Protein AF-A0A659UDX9-F1 (afdb_monomer_lite)

Structure (mmCIF, N/CA/C/O backbone):
data_AF-A0A659UDX9-F1
#
_entry.id   AF-A0A659UDX9-F1
#
loop_
_atom_site.group_PDB
_atom_site.id
_atom_site.type_symbol
_atom_site.label_atom_id
_atom_site.label_alt_id
_atom_site.label_comp_id
_atom_site.label_asym_id
_atom_site.label_entity_id
_atom_site.label_seq_id
_atom_site.pdbx_PDB_ins_code
_atom_site.Cartn_x
_atom_site.Cartn_y
_atom_site.Cartn_z
_atom_site.occupancy
_atom_site.B_iso_or_equiv
_atom_site.auth_seq_id
_atom_site.auth_comp_id
_atom_site.auth_asym_id
_atom_site.auth_atom_id
_atom_site.pdbx_PDB_model_num
ATOM 1 N N . ARG A 1 1 ? -15.603 13.359 -16.524 1.00 58.84 1 ARG A N 1
ATOM 2 C CA . ARG A 1 1 ? -14.207 13.742 -16.860 1.00 58.84 1 ARG A CA 1
ATOM 3 C C . ARG A 1 1 ? -13.432 12.461 -17.130 1.00 58.84 1 ARG A C 1
ATOM 5 O O . ARG A 1 1 ? -13.499 11.578 -16.289 1.00 58.84 1 ARG A O 1
ATOM 12 N N . THR A 1 2 ? -12.747 12.340 -18.264 1.00 77.44 2 THR A N 1
ATOM 13 C CA . THR A 1 2 ? -11.777 11.261 -18.515 1.00 77.44 2 THR A CA 1
ATOM 14 C C . THR A 1 2 ? -10.380 11.749 -18.124 1.00 77.44 2 THR A C 1
ATOM 16 O O . THR A 1 2 ? -10.053 12.921 -18.314 1.00 77.44 2 THR A O 1
ATOM 19 N N . ALA A 1 3 ? -9.570 10.883 -17.515 1.00 83.31 3 ALA A N 1
ATOM 20 C CA . ALA A 1 3 ? -8.190 11.200 -17.162 1.00 83.31 3 ALA A CA 1
ATOM 21 C C . ALA A 1 3 ? -7.280 10.880 -18.358 1.00 83.31 3 ALA A C 1
ATOM 23 O O . ALA A 1 3 ? -7.031 9.713 -18.638 1.00 83.31 3 ALA A O 1
ATOM 24 N N . ALA A 1 4 ? -6.785 11.911 -19.053 1.00 89.50 4 ALA A N 1
ATOM 25 C CA . ALA A 1 4 ? -6.027 11.783 -20.308 1.00 89.50 4 ALA A CA 1
ATOM 26 C C . ALA A 1 4 ? -4.742 10.929 -20.218 1.00 89.50 4 ALA A C 1
ATOM 28 O O . ALA A 1 4 ? -4.225 10.504 -21.241 1.00 89.50 4 ALA A O 1
ATOM 29 N N . PHE A 1 5 ? -4.243 10.661 -19.006 1.00 94.19 5 PHE A N 1
ATOM 30 C CA . PHE A 1 5 ? -3.014 9.897 -18.760 1.00 94.19 5 PHE A CA 1
ATOM 31 C C . PHE A 1 5 ? -3.202 8.794 -17.710 1.00 94.19 5 PHE A C 1
ATOM 33 O O . PHE A 1 5 ? -2.257 8.452 -16.999 1.00 94.19 5 PHE A O 1
ATOM 40 N N . SER A 1 6 ? -4.418 8.251 -17.571 1.00 94.44 6 SER A N 1
ATOM 41 C CA . SER A 1 6 ? -4.713 7.187 -16.595 1.00 94.44 6 SER A CA 1
ATOM 42 C C . SER A 1 6 ? -3.815 5.961 -16.764 1.00 94.44 6 SER A C 1
ATOM 44 O O . SER A 1 6 ? -3.461 5.315 -15.784 1.00 94.44 6 SER A O 1
ATOM 46 N N . GLU A 1 7 ? -3.378 5.669 -17.987 1.00 96.06 7 GLU A N 1
ATOM 47 C CA . GLU A 1 7 ? -2.468 4.563 -18.288 1.00 96.06 7 GLU A CA 1
ATOM 48 C C . GLU A 1 7 ? -1.085 4.672 -17.618 1.00 96.06 7 GLU A C 1
ATOM 50 O O . GLU A 1 7 ? -0.395 3.667 -17.514 1.00 96.06 7 GLU A O 1
ATOM 55 N N . TYR A 1 8 ? -0.696 5.850 -17.121 1.00 96.25 8 TYR A N 1
ATOM 56 C CA . TYR A 1 8 ? 0.572 6.085 -16.418 1.00 96.25 8 TYR A CA 1
ATOM 57 C C . TYR A 1 8 ? 0.400 6.244 -14.899 1.00 96.25 8 TYR A C 1
ATOM 59 O O . TYR A 1 8 ? 1.284 6.795 -14.235 1.00 96.25 8 TYR A O 1
ATOM 67 N N . ARG A 1 9 ? -0.769 5.915 -14.343 1.00 96.44 9 ARG A N 1
ATOM 68 C CA . ARG A 1 9 ? -1.111 6.186 -12.941 1.00 96.44 9 ARG A CA 1
ATOM 69 C C . ARG A 1 9 ? -1.677 4.941 -12.274 1.00 96.44 9 ARG A C 1
ATOM 71 O O . ARG A 1 9 ? -2.290 4.106 -12.932 1.00 96.44 9 ARG A O 1
ATOM 78 N N . GLN A 1 10 ? -1.502 4.876 -10.960 1.00 96.88 10 GLN A N 1
ATOM 79 C CA . GLN A 1 10 ? -2.190 3.930 -10.093 1.00 96.88 10 GLN A CA 1
ATOM 80 C C . GLN A 1 10 ? -3.133 4.693 -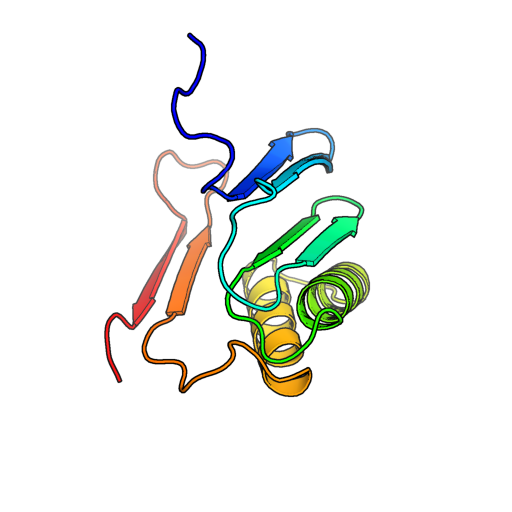9.166 1.00 96.88 10 GLN A C 1
ATOM 82 O O . GLN A 1 10 ? -2.754 5.730 -8.619 1.00 96.88 10 GLN A O 1
ATOM 87 N N . VAL A 1 11 ? -4.362 4.205 -9.023 1.00 97.06 11 VAL A N 1
ATOM 88 C CA . VAL A 1 11 ? -5.364 4.733 -8.090 1.00 97.06 11 VAL A CA 1
ATOM 89 C C . VAL A 1 11 ? -6.049 3.556 -7.416 1.00 97.06 11 VAL A C 1
ATOM 91 O O . VAL A 1 11 ? -6.542 2.656 -8.090 1.00 97.06 11 VAL A O 1
ATOM 94 N N . LEU A 1 12 ? -6.064 3.571 -6.089 1.00 98.31 12 LEU A N 1
ATOM 95 C CA . LEU A 1 12 ? -6.689 2.558 -5.252 1.00 98.31 12 LEU A CA 1
ATOM 96 C C . LEU A 1 12 ? -7.731 3.250 -4.378 1.00 98.31 12 LEU A C 1
ATOM 98 O O . LEU A 1 12 ? -7.472 4.335 -3.854 1.00 98.31 12 LEU A O 1
ATOM 102 N N . ALA A 1 13 ? -8.898 2.637 -4.230 1.00 98.06 13 ALA A N 1
ATOM 103 C CA . ALA A 1 13 ? -9.968 3.137 -3.383 1.00 98.06 13 ALA A CA 1
ATOM 104 C C . ALA A 1 13 ? -10.620 1.983 -2.622 1.00 98.06 13 ALA A C 1
ATOM 106 O O . ALA A 1 13 ? -10.809 0.900 -3.177 1.00 98.06 13 ALA A O 1
ATOM 107 N N . VAL A 1 14 ? -10.979 2.251 -1.369 1.00 98.19 14 VAL A N 1
ATOM 108 C CA . VAL A 1 14 ? -11.830 1.400 -0.535 1.00 98.19 14 VAL A CA 1
ATOM 109 C C . VAL A 1 14 ? -13.040 2.244 -0.142 1.00 98.19 14 VAL A C 1
ATOM 111 O O . VAL A 1 14 ? -12.875 3.398 0.260 1.00 98.19 14 VAL A O 1
ATOM 114 N N . ASP A 1 15 ? -14.246 1.721 -0.341 1.00 97.50 15 ASP A N 1
ATOM 115 C CA . ASP A 1 15 ? -15.489 2.392 0.030 1.00 97.50 15 ASP A CA 1
ATOM 116 C C . ASP A 1 15 ? -15.866 2.140 1.502 1.00 97.50 15 ASP A C 1
ATOM 118 O O . ASP A 1 15 ? -15.214 1.390 2.223 1.00 97.50 15 ASP A O 1
ATOM 122 N N . ALA A 1 16 ? -16.930 2.797 1.969 1.00 95.56 16 ALA A N 1
ATOM 123 C CA . ALA A 1 16 ? -17.387 2.683 3.355 1.00 95.56 16 ALA A CA 1
ATOM 124 C C . ALA A 1 16 ? -18.004 1.313 3.707 1.00 95.56 16 ALA A C 1
ATOM 126 O O . ALA A 1 16 ? -18.291 1.070 4.876 1.00 95.56 16 ALA A O 1
ATOM 127 N N . ALA A 1 17 ? -18.242 0.449 2.717 1.00 96.94 17 ALA A N 1
ATOM 128 C CA . ALA A 1 17 ? -18.721 -0.918 2.896 1.00 96.94 17 ALA A CA 1
ATOM 129 C C . ALA A 1 17 ? -17.579 -1.951 2.800 1.00 96.94 17 ALA A C 1
ATOM 131 O O . ALA A 1 17 ? -17.854 -3.148 2.739 1.00 96.94 17 ALA A O 1
ATOM 132 N N . GLY A 1 18 ? -16.320 -1.497 2.750 1.00 95.00 18 GLY A N 1
ATOM 133 C CA . GLY A 1 18 ? -15.137 -2.354 2.648 1.00 95.00 18 GLY A CA 1
ATOM 134 C C . GLY A 1 18 ? -14.828 -2.839 1.230 1.00 95.00 18 GLY A C 1
ATOM 135 O O . GLY A 1 18 ? -13.884 -3.606 1.025 1.00 95.00 18 GLY A O 1
ATOM 136 N N . GLY A 1 19 ? -15.592 -2.390 0.230 1.00 97.69 19 GLY A N 1
ATOM 137 C CA . GLY A 1 19 ? -15.394 -2.726 -1.174 1.00 97.69 19 GLY A CA 1
ATOM 138 C C . GLY A 1 19 ? -14.196 -1.991 -1.767 1.00 97.69 19 GLY A C 1
ATOM 139 O O . GLY A 1 19 ? -14.040 -0.787 -1.584 1.00 97.69 19 GLY A O 1
ATOM 140 N N . SER A 1 20 ? -13.347 -2.700 -2.513 1.00 97.69 20 SER A N 1
ATOM 141 C CA . SER A 1 20 ? -12.106 -2.152 -3.069 1.00 97.69 20 SER A CA 1
ATOM 142 C C . SER A 1 20 ? -12.055 -2.170 -4.600 1.00 97.69 20 SER A C 1
ATOM 144 O O . SER A 1 20 ? -12.334 -3.174 -5.271 1.00 97.69 20 SER A O 1
ATOM 146 N N . ALA A 1 21 ? -11.627 -1.045 -5.171 1.00 97.31 21 ALA A N 1
ATOM 147 C CA . ALA A 1 21 ? -11.396 -0.867 -6.599 1.00 97.31 21 ALA A CA 1
ATOM 148 C C . ALA A 1 21 ? -9.978 -0.347 -6.846 1.00 97.31 21 ALA A C 1
ATOM 150 O O . ALA A 1 21 ? -9.495 0.545 -6.147 1.00 97.31 21 ALA A O 1
ATOM 151 N N . ILE A 1 22 ? -9.320 -0.903 -7.861 1.00 98.12 22 ILE A N 1
ATOM 152 C CA . ILE A 1 22 ? -7.962 -0.531 -8.245 1.00 98.12 22 ILE A CA 1
ATOM 153 C C . ILE A 1 22 ? -7.925 -0.273 -9.747 1.00 98.12 22 ILE A C 1
ATOM 155 O O . ILE A 1 22 ? -8.512 -1.011 -10.538 1.00 98.12 22 ILE A O 1
ATOM 159 N N . HIS A 1 23 ? -7.233 0.794 -10.127 1.00 95.94 23 HIS A N 1
ATOM 160 C CA . HIS A 1 23 ? -6.785 1.048 -11.486 1.00 95.94 23 HIS A CA 1
ATOM 161 C C . HIS A 1 23 ? -5.261 1.108 -11.478 1.00 95.94 23 HIS A C 1
ATOM 163 O O . HIS A 1 23 ? -4.704 2.060 -10.929 1.00 95.94 23 HIS A O 1
ATOM 169 N N . SER A 1 24 ? -4.602 0.146 -12.124 1.00 96.44 24 SER A N 1
ATOM 170 C CA . SER A 1 24 ? -3.184 0.234 -12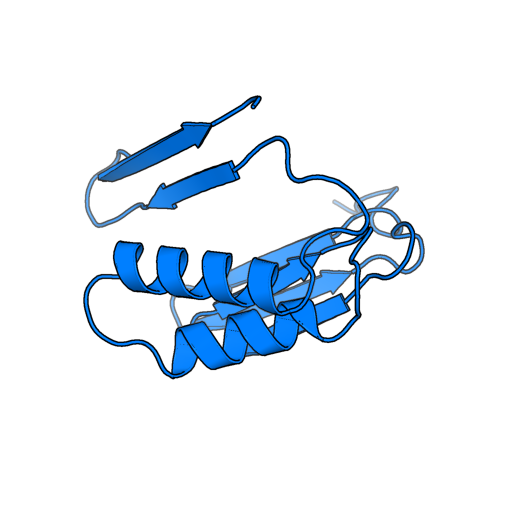.479 1.00 96.44 24 SER A CA 1
ATOM 171 C C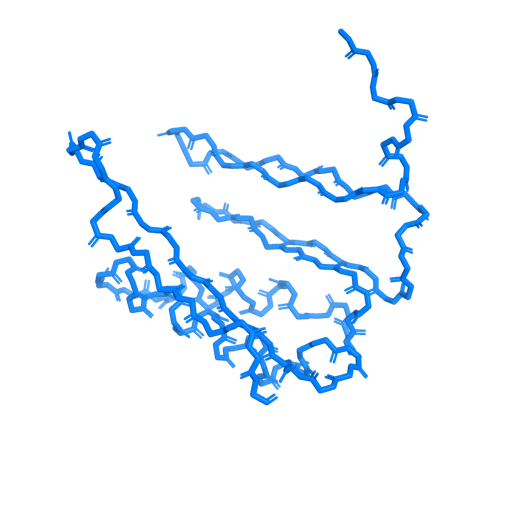 . SER A 1 24 ? -3.023 0.415 -13.977 1.00 96.44 24 SER A C 1
ATOM 173 O O . SER A 1 24 ? -3.320 -0.471 -14.775 1.00 96.44 24 SER A O 1
ATOM 175 N N . GLY A 1 25 ? -2.558 1.598 -14.374 1.00 95.75 25 GLY A N 1
ATOM 176 C CA . GLY A 1 25 ? -2.286 1.894 -15.768 1.00 95.75 25 GLY A CA 1
ATOM 177 C C . GLY A 1 25 ? -1.175 0.993 -16.333 1.00 95.75 25 GLY A C 1
ATOM 178 O O . GLY A 1 25 ? -0.136 0.839 -15.689 1.00 95.75 25 GLY A O 1
ATOM 179 N N . PRO A 1 26 ? -1.335 0.442 -17.552 1.00 94.81 26 PRO A N 1
ATOM 180 C CA . PRO A 1 26 ? -0.381 -0.513 -18.124 1.00 94.81 26 PRO A CA 1
ATOM 181 C C . PRO A 1 26 ? 0.995 0.093 -18.443 1.00 94.81 26 PRO A C 1
ATOM 183 O O . PRO A 1 26 ? 1.915 -0.640 -18.796 1.00 94.81 26 PRO A O 1
ATOM 186 N N . LYS A 1 27 ? 1.150 1.419 -18.336 1.00 96.62 27 LYS A N 1
ATOM 187 C CA . LYS A 1 27 ? 2.419 2.141 -18.497 1.00 96.62 27 LYS A CA 1
ATOM 188 C C . LYS A 1 27 ? 3.049 2.548 -17.156 1.00 96.62 27 LYS A C 1
ATOM 190 O O . LYS A 1 27 ? 3.883 3.455 -17.129 1.00 96.62 27 LYS A O 1
ATOM 195 N N . ALA A 1 28 ? 2.650 1.927 -16.044 1.00 94.94 28 ALA A N 1
ATOM 196 C CA . ALA A 1 28 ? 3.359 2.047 -14.772 1.00 94.94 28 ALA A CA 1
ATOM 197 C C . ALA A 1 28 ? 4.810 1.542 -14.905 1.00 94.94 28 ALA A C 1
ATOM 199 O O . ALA A 1 28 ? 5.100 0.621 -15.666 1.00 94.94 28 ALA A O 1
ATOM 200 N N . LEU A 1 29 ? 5.739 2.184 -14.193 1.00 94.44 29 LEU A N 1
ATOM 201 C CA . LEU A 1 29 ? 7.170 1.915 -14.329 1.00 94.44 29 LEU A CA 1
ATOM 202 C C . LEU A 1 29 ? 7.600 0.660 -13.558 1.00 94.44 29 LEU A C 1
ATOM 204 O O . LEU A 1 29 ? 7.192 0.446 -12.418 1.00 94.44 29 LEU A O 1
ATOM 208 N N . GLY A 1 30 ? 8.509 -0.114 -14.158 1.00 95.56 30 GLY A N 1
ATOM 209 C CA . GLY A 1 30 ? 9.118 -1.292 -13.538 1.00 95.56 30 GLY A CA 1
ATOM 210 C C . GLY A 1 30 ? 8.113 -2.396 -13.212 1.00 95.56 30 GLY A C 1
ATOM 211 O O . GLY A 1 30 ? 7.084 -2.533 -13.872 1.00 95.56 30 GLY A O 1
ATOM 212 N N . ILE A 1 31 ? 8.427 -3.191 -12.188 1.00 97.56 31 ILE A N 1
ATOM 213 C CA . ILE A 1 31 ? 7.468 -4.145 -11.633 1.00 97.56 31 ILE A CA 1
ATOM 214 C C . ILE A 1 31 ? 6.384 -3.335 -10.928 1.00 97.56 31 ILE A C 1
ATOM 216 O O . ILE A 1 31 ? 6.656 -2.598 -9.978 1.00 97.56 31 ILE A O 1
ATOM 220 N N . TRP A 1 32 ? 5.156 -3.475 -11.403 1.00 97.69 32 TRP A N 1
ATOM 221 C CA . TRP A 1 32 ? 3.973 -2.945 -10.753 1.00 97.69 32 TRP A CA 1
ATOM 222 C C . TRP A 1 32 ? 3.050 -4.104 -10.415 1.00 97.69 32 TRP A C 1
ATOM 224 O O . TRP A 1 32 ? 2.980 -5.098 -11.138 1.00 97.69 32 TRP A O 1
ATOM 234 N N . ALA A 1 33 ? 2.369 -3.981 -9.288 1.00 98.25 33 ALA A N 1
ATOM 235 C CA . ALA A 1 33 ? 1.417 -4.973 -8.835 1.00 98.25 33 ALA A CA 1
ATOM 236 C C . ALA A 1 33 ? 0.360 -4.312 -7.956 1.00 98.25 33 ALA A C 1
ATOM 238 O O . ALA A 1 33 ? 0.528 -3.193 -7.457 1.00 98.25 33 ALA A O 1
ATOM 239 N N . GLU A 1 34 ? -0.724 -5.043 -7.761 1.00 98.38 34 GLU A N 1
ATOM 240 C CA . GLU A 1 34 ? -1.862 -4.659 -6.949 1.00 98.38 34 GLU A CA 1
ATOM 241 C C . GLU A 1 34 ? -2.432 -5.891 -6.252 1.00 98.38 34 GLU A C 1
ATOM 243 O O . GLU A 1 34 ? -2.339 -7.008 -6.759 1.00 98.38 34 GLU A O 1
ATOM 248 N N . ALA A 1 35 ? -3.018 -5.683 -5.083 1.00 98.62 35 ALA A N 1
ATOM 249 C CA . ALA A 1 35 ? -3.765 -6.686 -4.348 1.00 98.62 35 ALA A CA 1
ATOM 250 C C . ALA A 1 35 ? -4.878 -5.997 -3.561 1.00 98.62 35 ALA A C 1
ATOM 252 O O . ALA A 1 35 ? -4.788 -4.817 -3.214 1.00 98.62 35 ALA A O 1
ATOM 253 N N . ARG A 1 36 ? -5.937 -6.740 -3.259 1.00 98.44 36 ARG A N 1
ATOM 254 C CA . ARG A 1 36 ? -7.060 -6.243 -2.468 1.00 98.44 36 ARG A CA 1
ATOM 255 C C . ARG A 1 36 ? -7.668 -7.340 -1.613 1.00 98.44 36 ARG A C 1
ATOM 257 O O . ARG A 1 36 ? -7.583 -8.513 -1.968 1.00 98.44 36 ARG A O 1
ATOM 264 N N . GLY A 1 37 ? -8.301 -6.929 -0.527 1.00 97.50 37 GLY A N 1
ATOM 265 C CA . GLY A 1 37 ? -9.061 -7.770 0.386 1.00 97.50 37 GLY A CA 1
ATOM 266 C C . GLY A 1 37 ? -10.219 -6.983 0.991 1.00 97.50 37 GLY A C 1
ATOM 267 O O . GLY A 1 37 ? -10.533 -5.881 0.532 1.00 97.50 37 GLY A O 1
ATOM 268 N N . GLU A 1 38 ? -10.843 -7.554 2.016 1.00 97.25 38 GLU A N 1
ATOM 269 C CA . GLU A 1 38 ? -11.817 -6.847 2.849 1.00 97.25 38 GLU A CA 1
ATOM 270 C C . GLU A 1 38 ? -11.145 -5.640 3.521 1.00 97.25 38 GLU A C 1
ATOM 272 O O . GLU A 1 38 ? -10.066 -5.769 4.103 1.00 97.25 38 GLU A O 1
ATOM 277 N N . ASP A 1 39 ? -11.742 -4.455 3.371 1.00 97.75 39 ASP A N 1
ATOM 278 C CA . ASP A 1 39 ? -11.271 -3.185 3.945 1.00 97.75 39 ASP A CA 1
ATOM 279 C C . ASP A 1 39 ? -9.865 -2.718 3.510 1.00 97.75 39 ASP A C 1
ATOM 281 O O . ASP A 1 39 ? -9.314 -1.777 4.088 1.00 97.75 39 ASP A O 1
ATOM 285 N N . VAL A 1 40 ? -9.257 -3.329 2.483 1.00 98.50 40 VAL A N 1
ATOM 286 C CA . VAL A 1 40 ? -7.880 -3.005 2.076 1.00 98.50 40 VAL A CA 1
ATOM 287 C C . VAL A 1 40 ? -7.636 -3.117 0.574 1.00 98.50 40 VAL A C 1
ATOM 289 O O . VAL A 1 40 ? -8.054 -4.055 -0.103 1.00 98.50 40 VAL A O 1
ATOM 292 N N . ALA A 1 41 ? -6.871 -2.160 0.054 1.00 98.56 41 ALA A N 1
ATOM 293 C CA . ALA A 1 41 ? -6.289 -2.191 -1.278 1.00 98.56 41 ALA A CA 1
ATOM 294 C C . ALA A 1 41 ? -4.818 -1.770 -1.171 1.00 98.56 41 ALA A C 1
ATOM 296 O O . ALA A 1 41 ? -4.505 -0.733 -0.587 1.00 98.56 41 ALA A O 1
ATOM 297 N N . CYS A 1 42 ? -3.908 -2.572 -1.715 1.00 98.56 42 CYS A N 1
ATOM 298 C CA . CYS A 1 42 ? -2.472 -2.306 -1.727 1.00 98.56 42 CYS A CA 1
ATOM 299 C C . CYS A 1 42 ? -1.957 -2.344 -3.162 1.00 98.56 42 CYS A C 1
ATOM 301 O O . CYS A 1 42 ? -2.393 -3.154 -3.976 1.00 98.56 42 CYS A O 1
ATOM 303 N N . GLY A 1 43 ? -1.014 -1.471 -3.488 1.00 97.75 43 GLY A N 1
ATOM 304 C CA . GLY A 1 43 ? -0.450 -1.408 -4.826 1.00 97.75 43 GLY A CA 1
ATOM 305 C C . GLY A 1 43 ? 0.788 -0.539 -4.863 1.00 97.75 43 GLY A C 1
ATOM 306 O O . GLY A 1 43 ? 1.027 0.270 -3.966 1.00 97.75 43 GLY A O 1
ATOM 307 N N . GLY A 1 44 ? 1.576 -0.728 -5.909 1.00 97.56 44 GLY A N 1
ATOM 308 C CA . GLY A 1 44 ? 2.779 0.050 -6.139 1.00 97.56 44 GLY A CA 1
ATOM 309 C C . GLY A 1 4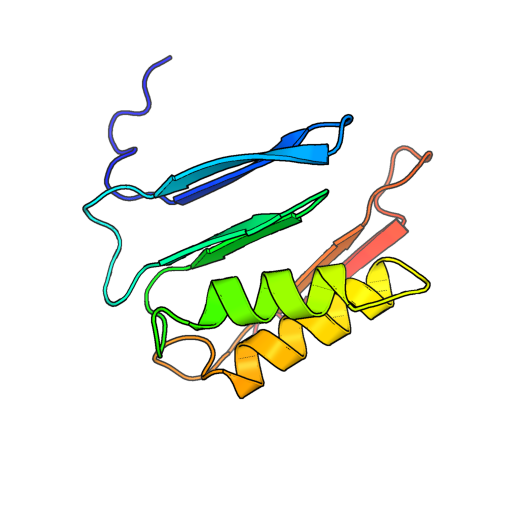4 ? 3.352 -0.185 -7.527 1.00 97.56 44 GLY A C 1
ATOM 310 O O . GLY A 1 44 ? 2.953 -1.104 -8.249 1.00 97.56 44 GLY A O 1
ATOM 311 N N . ASN A 1 45 ? 4.297 0.673 -7.881 1.00 97.69 45 ASN A N 1
ATOM 312 C CA . ASN A 1 45 ? 5.135 0.592 -9.071 1.00 97.69 45 ASN A CA 1
ATOM 313 C C . ASN A 1 45 ? 6.592 0.760 -8.638 1.00 97.69 45 ASN A C 1
ATOM 315 O O . ASN A 1 45 ? 6.842 1.185 -7.509 1.00 97.69 45 ASN A O 1
ATOM 319 N N . LEU A 1 46 ? 7.533 0.400 -9.514 1.00 97.19 46 LEU A N 1
ATOM 320 C CA . LEU A 1 46 ? 8.945 0.261 -9.153 1.00 97.19 46 LEU A CA 1
ATOM 321 C C . LEU A 1 46 ? 9.121 -0.628 -7.911 1.00 97.19 46 LEU A C 1
ATOM 323 O O . LEU A 1 46 ? 9.848 -0.272 -6.995 1.00 97.19 46 LEU A O 1
ATOM 327 N N . LEU A 1 47 ? 8.440 -1.771 -7.859 1.00 98.00 47 LEU A N 1
ATOM 328 C CA . LEU A 1 47 ? 8.550 -2.735 -6.763 1.00 98.00 47 LEU A CA 1
ATOM 329 C C . LEU A 1 47 ? 9.775 -3.640 -6.935 1.00 98.00 47 LEU A C 1
ATOM 331 O O . LEU A 1 47 ? 10.187 -3.936 -8.058 1.00 98.00 47 LEU A O 1
ATOM 335 N N . ALA A 1 48 ? 10.319 -4.147 -5.828 1.00 97.44 48 ALA A N 1
ATOM 336 C CA . ALA A 1 48 ? 11.346 -5.190 -5.870 1.00 97.44 48 ALA A CA 1
ATOM 337 C C . ALA A 1 48 ? 10.783 -6.553 -6.333 1.00 97.44 48 ALA A C 1
ATOM 339 O O . ALA A 1 48 ? 11.507 -7.373 -6.893 1.00 97.44 48 ALA A O 1
ATOM 340 N N . SER A 1 49 ? 9.489 -6.805 -6.098 1.00 97.12 49 SER A N 1
ATOM 341 C CA . SER A 1 49 ? 8.752 -7.998 -6.537 1.00 97.12 49 SER A CA 1
ATOM 342 C C . SER A 1 49 ? 7.252 -7.701 -6.594 1.00 97.12 49 SER A C 1
ATOM 344 O O . SER A 1 49 ? 6.723 -6.912 -5.814 1.00 97.12 49 SER A O 1
ATOM 346 N N . ASP A 1 50 ? 6.554 -8.392 -7.488 1.00 97.81 50 ASP A N 1
ATOM 347 C CA . ASP A 1 50 ? 5.094 -8.398 -7.629 1.00 97.81 50 ASP A CA 1
ATOM 348 C C . ASP A 1 50 ? 4.341 -8.961 -6.409 1.00 97.81 50 ASP A C 1
ATOM 350 O O . ASP A 1 50 ? 3.143 -8.733 -6.258 1.00 97.81 50 ASP A O 1
ATOM 354 N N . ARG A 1 51 ? 5.033 -9.643 -5.490 1.00 98.38 51 ARG A N 1
ATOM 355 C CA . ARG A 1 51 ? 4.443 -10.200 -4.261 1.00 98.38 51 ARG A CA 1
ATOM 356 C C . ARG A 1 51 ? 4.242 -9.176 -3.143 1.00 98.38 51 ARG A C 1
ATOM 358 O O . ARG A 1 51 ? 3.561 -9.487 -2.167 1.00 98.38 51 ARG A O 1
ATOM 365 N N . VAL A 1 52 ? 4.833 -7.982 -3.250 1.00 98.62 52 VAL A N 1
ATOM 366 C CA . VAL A 1 52 ? 4.797 -6.963 -2.184 1.00 98.62 52 VAL A CA 1
ATOM 367 C C . VAL A 1 52 ? 3.356 -6.569 -1.811 1.00 98.62 52 VAL A C 1
ATOM 369 O O . VAL A 1 52 ? 3.032 -6.654 -0.626 1.00 98.62 52 VAL A O 1
ATOM 372 N N . PRO A 1 53 ? 2.452 -6.222 -2.755 1.00 98.62 53 PRO A N 1
ATOM 373 C CA . PRO A 1 53 ? 1.080 -5.854 -2.406 1.00 98.62 53 PRO A CA 1
ATOM 374 C C . PRO A 1 53 ? 0.283 -6.996 -1.771 1.00 98.62 53 PRO A C 1
ATOM 376 O O . PRO A 1 53 ? -0.477 -6.749 -0.839 1.00 98.62 53 PRO A O 1
ATOM 379 N N . GLN A 1 54 ? 0.473 -8.242 -2.222 1.00 98.81 54 GLN A N 1
ATOM 380 C CA . GLN A 1 54 ? -0.225 -9.384 -1.624 1.00 98.81 54 GLN A CA 1
ATOM 381 C C . GLN A 1 54 ? 0.229 -9.612 -0.177 1.00 98.81 54 GLN A C 1
ATOM 383 O O . GLN A 1 54 ? -0.610 -9.766 0.702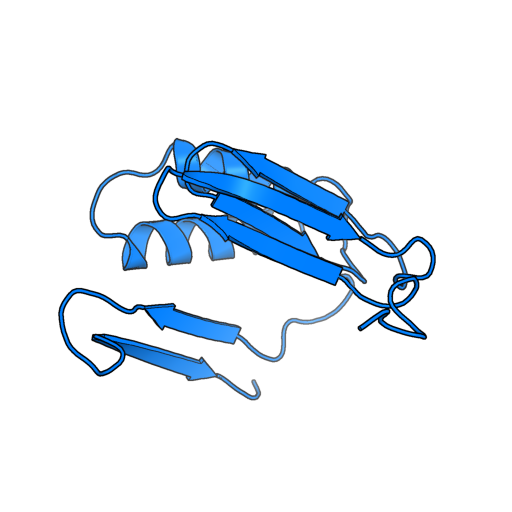 1.00 98.81 54 GLN A O 1
ATOM 388 N N . ALA A 1 55 ? 1.534 -9.519 0.102 1.00 98.81 55 ALA A N 1
ATOM 389 C CA . ALA A 1 55 ? 2.053 -9.623 1.467 1.00 98.81 55 ALA A CA 1
ATOM 390 C C . ALA A 1 55 ? 1.489 -8.533 2.399 1.00 98.81 55 ALA A C 1
ATOM 392 O O . ALA A 1 55 ? 1.273 -8.780 3.588 1.00 98.81 55 ALA A O 1
ATOM 393 N N . MET A 1 56 ? 1.241 -7.332 1.865 1.00 98.75 56 MET A N 1
ATOM 394 C CA . MET A 1 56 ? 0.577 -6.253 2.598 1.00 98.75 56 MET A CA 1
ATOM 395 C C . MET A 1 56 ? -0.873 -6.612 2.934 1.00 98.75 56 MET A C 1
ATOM 397 O O . MET A 1 56 ? -1.254 -6.532 4.099 1.00 98.75 56 MET A O 1
ATOM 401 N N . VAL A 1 57 ? -1.657 -7.047 1.943 1.00 98.75 57 VAL A N 1
ATOM 402 C CA . VAL A 1 57 ? -3.058 -7.456 2.146 1.00 98.75 57 VAL A CA 1
ATOM 403 C C . VAL A 1 57 ? -3.157 -8.595 3.155 1.00 98.75 57 VAL A C 1
ATOM 405 O O . VAL A 1 57 ? -3.911 -8.482 4.118 1.00 98.75 57 VAL A O 1
ATOM 408 N N . ASP A 1 58 ? -2.350 -9.644 2.993 1.00 98.81 58 ASP A N 1
ATOM 409 C CA . ASP A 1 58 ? -2.354 -10.801 3.893 1.00 98.81 58 ASP A CA 1
ATOM 410 C C . ASP A 1 58 ? -2.049 -10.383 5.337 1.00 98.81 58 ASP A C 1
ATOM 412 O O . ASP A 1 58 ? -2.703 -10.832 6.276 1.00 98.81 58 ASP A O 1
ATOM 416 N N . THR A 1 59 ? -1.088 -9.473 5.521 1.00 98.81 59 THR A N 1
ATOM 417 C CA . THR A 1 59 ? -0.735 -8.957 6.850 1.00 98.81 59 THR A CA 1
ATOM 418 C C . THR A 1 59 ? -1.850 -8.099 7.438 1.00 98.81 59 THR A C 1
ATOM 420 O O . THR A 1 59 ? -2.147 -8.229 8.622 1.00 98.81 59 THR A O 1
ATOM 423 N N . PHE A 1 60 ? -2.490 -7.244 6.639 1.00 98.69 60 PHE A N 1
ATOM 424 C CA . PHE A 1 60 ? -3.597 -6.415 7.109 1.00 98.69 60 PHE A CA 1
ATOM 425 C C . PHE A 1 60 ? -4.789 -7.265 7.568 1.00 98.69 60 PHE A C 1
ATOM 427 O O . PHE A 1 60 ? -5.342 -7.011 8.642 1.00 98.69 60 PHE A O 1
ATOM 434 N N . LEU A 1 61 ? -5.146 -8.294 6.792 1.00 98.44 61 LEU A N 1
ATOM 435 C CA . LEU A 1 61 ? -6.242 -9.218 7.101 1.00 98.44 61 LEU A CA 1
ATOM 436 C C . LEU A 1 61 ? -5.937 -10.111 8.311 1.00 98.44 61 LEU A C 1
ATOM 438 O O . LEU A 1 61 ? -6.840 -10.429 9.074 1.00 98.44 61 LEU A O 1
ATOM 442 N N . ALA A 1 62 ? -4.673 -10.491 8.509 1.00 98.50 62 ALA A N 1
ATOM 443 C CA . ALA A 1 62 ? -4.244 -11.290 9.658 1.00 98.50 62 ALA A CA 1
ATOM 444 C C . ALA A 1 62 ? -3.962 -10.460 10.927 1.00 98.50 62 ALA A C 1
ATOM 446 O O . ALA A 1 62 ? -3.673 -11.028 11.979 1.00 98.50 62 ALA A O 1
ATOM 447 N N . SER A 1 63 ? -3.978 -9.128 10.831 1.00 98.12 63 SER A N 1
ATOM 448 C CA . SER A 1 63 ? -3.687 -8.231 11.951 1.00 98.12 63 SER A CA 1
ATOM 449 C C . SER A 1 63 ? -4.956 -7.815 12.692 1.00 98.12 63 SER A C 1
ATOM 451 O O . SER A 1 63 ? -5.965 -7.472 12.079 1.00 98.12 63 SER A O 1
ATOM 453 N N . GLU A 1 64 ? -4.868 -7.772 14.017 1.00 96.69 64 GLU A N 1
ATOM 454 C CA . GLU A 1 64 ? -5.947 -7.357 14.915 1.00 96.69 64 GLU A CA 1
ATOM 455 C C . GLU A 1 64 ? -5.529 -6.118 15.725 1.00 96.69 64 GLU A C 1
ATOM 457 O O . GLU A 1 64 ? -4.349 -5.764 15.778 1.00 96.69 64 GLU A O 1
ATOM 462 N N . GLY A 1 65 ? -6.496 -5.461 16.367 1.00 96.69 65 GLY A N 1
ATOM 463 C CA . GLY A 1 65 ? -6.263 -4.277 17.199 1.00 96.69 65 GLY A CA 1
ATOM 464 C C . GLY A 1 65 ? -6.425 -2.952 16.450 1.00 96.69 65 GLY A C 1
ATOM 465 O O . GLY A 1 65 ? -7.169 -2.856 15.470 1.00 96.69 65 GLY A O 1
ATOM 466 N N . ASP A 1 66 ? -5.752 -1.912 16.945 1.00 96.25 66 ASP A N 1
ATOM 467 C CA . ASP A 1 66 ? -5.903 -0.549 16.440 1.00 96.25 66 ASP A CA 1
ATOM 468 C C . ASP A 1 66 ? -5.422 -0.418 14.989 1.00 96.25 66 ASP A C 1
ATOM 470 O O . ASP A 1 66 ? -4.360 -0.910 14.604 1.00 96.25 66 ASP A O 1
ATOM 474 N N . LEU A 1 67 ? -6.188 0.310 14.168 1.00 96.12 67 LEU A N 1
ATOM 475 C CA . LEU A 1 67 ? -5.915 0.460 12.733 1.00 96.12 67 LEU A CA 1
ATOM 476 C C . LEU A 1 67 ? -4.496 0.981 12.442 1.00 96.12 67 LEU A C 1
ATOM 478 O O . LEU A 1 67 ? -3.876 0.557 11.470 1.00 96.12 67 LEU A O 1
ATOM 482 N N . GLY A 1 68 ? -3.965 1.873 13.283 1.00 97.00 68 GLY A N 1
ATOM 483 C CA . GLY A 1 68 ? -2.597 2.378 13.138 1.00 97.00 68 GLY A CA 1
ATOM 484 C C . GLY A 1 68 ? -1.542 1.274 13.239 1.00 97.00 68 GLY A C 1
ATOM 485 O O . GLY A 1 68 ? -0.665 1.189 12.378 1.00 97.00 68 GLY A O 1
ATOM 486 N N . ASP A 1 69 ? -1.663 0.381 14.221 1.00 97.38 69 ASP A N 1
ATOM 487 C CA . ASP A 1 69 ? -0.733 -0.739 14.405 1.00 97.38 69 ASP A CA 1
ATOM 488 C C . ASP A 1 69 ? -0.837 -1.742 13.255 1.00 97.38 69 ASP A C 1
ATOM 490 O O . ASP A 1 69 ? 0.183 -2.200 12.729 1.00 97.38 69 ASP A O 1
ATOM 494 N N . ARG A 1 70 ? -2.062 -2.008 12.787 1.00 98.31 70 ARG A N 1
ATOM 495 C CA . ARG A 1 70 ? -2.325 -2.843 11.605 1.00 98.31 70 ARG A CA 1
ATOM 496 C C . ARG A 1 70 ? -1.643 -2.283 10.350 1.00 98.31 70 ARG A C 1
ATOM 498 O O . ARG A 1 70 ? -0.994 -3.027 9.608 1.00 98.31 70 ARG A O 1
ATOM 505 N N . LEU A 1 71 ? -1.703 -0.967 10.127 1.00 98.25 71 LEU A N 1
ATOM 506 C CA . LEU A 1 71 ? -1.010 -0.309 9.010 1.00 98.25 71 LEU A CA 1
ATOM 507 C C . LEU A 1 71 ? 0.518 -0.343 9.161 1.00 98.25 71 LEU A C 1
ATOM 509 O O . LEU A 1 71 ? 1.223 -0.571 8.177 1.00 98.25 71 LEU A O 1
ATOM 513 N N . ILE A 1 72 ? 1.052 -0.175 10.373 1.00 98.00 72 ILE A N 1
ATOM 514 C CA . ILE A 1 72 ? 2.496 -0.302 10.637 1.00 98.00 72 ILE A CA 1
ATOM 515 C C . ILE A 1 72 ? 2.984 -1.730 10.376 1.00 98.00 72 ILE A C 1
ATOM 517 O O . ILE A 1 72 ? 4.022 -1.911 9.731 1.00 98.00 72 ILE A O 1
ATOM 521 N N . ALA A 1 73 ? 2.242 -2.747 10.818 1.00 98.62 73 ALA A N 1
ATOM 522 C CA . ALA A 1 73 ? 2.543 -4.146 10.519 1.00 98.62 73 ALA A CA 1
ATOM 523 C C . ALA A 1 73 ? 2.547 -4.401 9.002 1.00 98.62 73 ALA A C 1
ATOM 525 O O . ALA A 1 73 ? 3.493 -4.985 8.471 1.00 98.62 73 ALA A O 1
ATOM 526 N N . THR A 1 74 ? 1.547 -3.867 8.299 1.00 98.62 74 THR A N 1
ATOM 527 C CA . THR A 1 74 ? 1.410 -3.946 6.838 1.00 98.62 74 THR A CA 1
ATOM 528 C C . THR A 1 74 ? 2.603 -3.312 6.110 1.00 98.62 74 THR A C 1
ATOM 530 O O . THR A 1 74 ? 3.204 -3.940 5.236 1.00 98.62 74 THR A O 1
ATOM 533 N N . MET A 1 75 ? 3.021 -2.104 6.505 1.00 98.00 75 MET A N 1
ATOM 534 C CA . MET A 1 75 ? 4.204 -1.435 5.943 1.00 98.00 75 MET A CA 1
ATOM 535 C C . MET A 1 75 ? 5.492 -2.238 6.182 1.00 98.00 75 MET A C 1
ATOM 537 O O . MET A 1 75 ? 6.325 -2.371 5.286 1.00 98.00 75 MET A O 1
ATOM 541 N N . ARG A 1 76 ? 5.658 -2.836 7.369 1.00 98.12 76 ARG A N 1
ATOM 542 C CA . ARG A 1 76 ? 6.815 -3.697 7.679 1.00 98.12 76 ARG A CA 1
ATOM 543 C C . ARG A 1 76 ? 6.823 -4.982 6.851 1.00 98.12 76 ARG A C 1
ATOM 545 O O . ARG A 1 76 ? 7.894 -5.420 6.431 1.00 98.12 76 ARG A O 1
ATOM 552 N N . ALA A 1 77 ? 5.659 -5.576 6.597 1.00 98.44 77 ALA A N 1
ATOM 553 C CA . ALA A 1 77 ? 5.538 -6.740 5.724 1.00 98.44 77 ALA A CA 1
ATOM 554 C C . ALA A 1 77 ? 5.917 -6.408 4.275 1.00 98.44 77 ALA A C 1
ATOM 556 O O . ALA A 1 77 ? 6.641 -7.186 3.653 1.00 98.44 77 ALA A O 1
ATOM 557 N N . ALA A 1 78 ? 5.529 -5.228 3.779 1.00 98.12 78 ALA A N 1
ATOM 558 C CA . ALA A 1 78 ? 5.947 -4.737 2.466 1.00 98.12 78 ALA A CA 1
ATOM 559 C C . ALA A 1 78 ? 7.478 -4.678 2.344 1.00 98.12 78 ALA A C 1
ATOM 561 O O . ALA A 1 78 ? 8.049 -5.217 1.395 1.00 98.12 78 ALA A O 1
ATOM 562 N N . LEU A 1 79 ? 8.148 -4.088 3.344 1.00 97.62 79 LEU A N 1
ATOM 563 C CA . LEU A 1 79 ? 9.612 -4.009 3.403 1.00 97.62 79 LEU A CA 1
ATOM 564 C C . LEU A 1 79 ? 10.255 -5.400 3.450 1.00 97.62 79 LEU A C 1
ATOM 566 O O . LEU A 1 79 ? 11.211 -5.663 2.726 1.00 97.62 79 LEU A O 1
ATOM 570 N N . LYS A 1 80 ? 9.710 -6.320 4.256 1.00 97.88 80 LYS A N 1
ATOM 571 C CA . LYS A 1 80 ? 10.198 -7.708 4.338 1.00 97.88 80 LYS A CA 1
ATOM 572 C C . LYS A 1 80 ? 10.031 -8.465 3.015 1.00 97.88 80 LYS A C 1
ATOM 574 O O . LYS A 1 80 ? 10.858 -9.315 2.697 1.00 97.88 80 LYS A O 1
ATOM 579 N N . ALA A 1 81 ? 8.984 -8.160 2.250 1.00 97.81 81 ALA A N 1
ATOM 580 C CA . ALA A 1 81 ? 8.750 -8.712 0.916 1.00 97.81 81 ALA A CA 1
ATOM 581 C C . ALA A 1 81 ? 9.649 -8.088 -0.174 1.00 97.81 81 ALA A C 1
ATOM 583 O O . ALA A 1 81 ? 9.618 -8.545 -1.316 1.00 97.81 81 ALA A O 1
ATOM 584 N N . GLY A 1 82 ? 10.458 -7.084 0.178 1.00 97.00 82 GLY A N 1
ATOM 585 C CA . GLY A 1 82 ? 11.441 -6.432 -0.688 1.00 97.00 82 GLY A CA 1
ATOM 586 C C . GLY A 1 82 ? 11.218 -4.929 -0.857 1.00 97.00 82 GLY A C 1
ATOM 587 O O . GLY A 1 82 ? 12.167 -4.223 -1.167 1.00 97.00 82 GLY A O 1
ATOM 588 N N . GLY A 1 83 ? 10.004 -4.429 -0.608 1.00 96.69 83 GLY A N 1
ATOM 589 C CA . GLY A 1 83 ? 9.664 -3.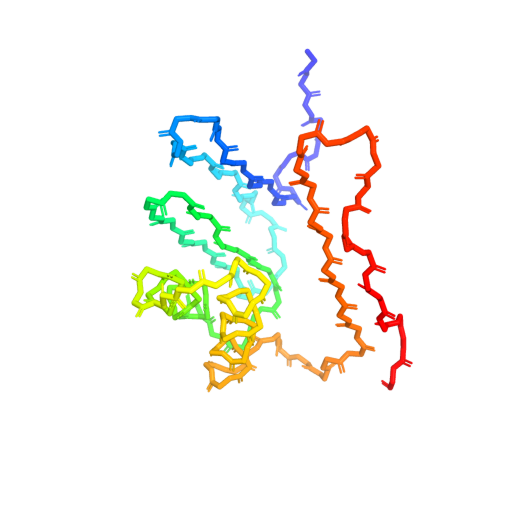014 -0.758 1.00 96.69 83 GLY A CA 1
ATOM 590 C C . GLY A 1 83 ? 9.715 -2.518 -2.208 1.00 96.69 83 GLY A C 1
ATOM 591 O O . GLY A 1 83 ? 9.405 -3.248 -3.156 1.00 96.69 83 GLY A O 1
ATOM 592 N N . GLU A 1 84 ? 10.078 -1.248 -2.373 1.00 96.44 84 GLU A N 1
ATOM 593 C CA . GLU A 1 84 ? 10.373 -0.674 -3.685 1.00 96.44 84 GLU A CA 1
ATOM 594 C C . GLU A 1 84 ? 11.735 -1.162 -4.214 1.00 96.44 84 GLU A C 1
ATOM 596 O O . GLU A 1 84 ? 12.563 -1.688 -3.480 1.00 96.44 84 GLU A O 1
ATOM 601 N N . ALA A 1 85 ? 11.980 -1.000 -5.511 1.00 95.38 85 ALA A N 1
ATOM 602 C CA . ALA A 1 85 ? 13.179 -1.466 -6.205 1.00 95.38 85 ALA A CA 1
ATOM 603 C C . ALA A 1 85 ? 14.465 -0.747 -5.751 1.00 95.38 85 ALA A C 1
ATOM 605 O O . ALA A 1 85 ? 15.564 -1.152 -6.127 1.00 95.38 85 ALA A O 1
ATOM 606 N N . GLY A 1 86 ? 14.331 0.331 -4.976 1.00 93.44 86 GLY A N 1
ATOM 607 C CA . GLY A 1 86 ? 15.418 1.149 -4.458 1.00 93.44 86 GLY A CA 1
ATOM 608 C C . GLY A 1 86 ? 15.318 1.380 -2.946 1.00 93.44 86 GLY A C 1
ATOM 609 O O . GLY A 1 86 ? 14.496 0.771 -2.262 1.00 93.44 86 GLY A O 1
ATOM 610 N N . PRO A 1 87 ? 16.186 2.241 -2.394 1.00 93.12 87 PRO A N 1
ATOM 611 C CA . PRO A 1 87 ? 16.148 2.567 -0.979 1.00 93.12 87 PRO A CA 1
ATOM 612 C C . PRO A 1 87 ? 14.930 3.431 -0.652 1.00 93.12 87 PRO A C 1
ATOM 614 O O . PRO A 1 87 ? 14.774 4.512 -1.218 1.00 93.12 87 PRO A O 1
ATOM 617 N N . VAL A 1 88 ? 14.166 3.008 0.355 1.00 94.62 88 VAL A N 1
ATOM 618 C CA . VAL A 1 88 ? 13.073 3.807 0.914 1.00 94.62 88 VAL A CA 1
ATOM 619 C C . VAL A 1 88 ? 13.632 5.071 1.549 1.00 94.62 88 VAL A C 1
ATOM 621 O O . VAL A 1 88 ? 14.406 5.010 2.503 1.00 94.62 88 VAL A O 1
ATOM 624 N N . ARG A 1 89 ? 13.240 6.224 1.002 1.00 95.81 89 ARG A N 1
ATOM 625 C CA . ARG A 1 89 ? 13.623 7.551 1.517 1.00 95.81 89 ARG A CA 1
ATOM 626 C C . ARG A 1 89 ? 12.520 8.211 2.328 1.00 95.81 89 ARG A C 1
ATOM 628 O O . ARG A 1 89 ? 12.815 9.117 3.100 1.00 95.81 89 ARG A O 1
ATOM 635 N N . SER A 1 90 ? 11.271 7.802 2.124 1.00 96.69 90 SER A N 1
ATOM 636 C CA . SER A 1 90 ? 10.113 8.446 2.730 1.00 96.69 90 SER A CA 1
ATOM 637 C C . SER A 1 90 ? 9.027 7.452 3.122 1.00 96.69 90 SER A C 1
ATOM 639 O O . SER A 1 90 ? 8.919 6.355 2.575 1.00 96.69 90 SER A O 1
ATOM 641 N N . ALA A 1 91 ? 8.214 7.848 4.097 1.00 96.62 91 ALA A N 1
ATOM 642 C CA . ALA A 1 91 ? 7.029 7.123 4.532 1.00 96.62 91 ALA A CA 1
ATOM 643 C C . ALA A 1 91 ? 5.993 8.103 5.092 1.00 96.62 91 ALA A C 1
ATOM 645 O O . ALA A 1 91 ? 6.338 9.159 5.630 1.00 96.62 91 ALA A O 1
ATOM 646 N N . GLY A 1 92 ? 4.715 7.741 5.008 1.00 97.12 92 GLY A N 1
ATOM 647 C CA . GLY A 1 92 ? 3.641 8.540 5.583 1.00 97.12 92 GLY A CA 1
ATOM 648 C C . GLY A 1 92 ? 2.423 7.707 5.952 1.00 97.12 92 GLY A C 1
ATOM 649 O O . GLY A 1 92 ? 2.149 6.682 5.334 1.00 97.12 92 GLY A O 1
ATOM 650 N N . MET A 1 93 ? 1.686 8.164 6.960 1.00 97.81 93 MET A N 1
ATOM 651 C CA . MET A 1 93 ? 0.432 7.565 7.405 1.00 97.81 93 MET A CA 1
ATOM 652 C C . MET A 1 93 ? -0.547 8.664 7.796 1.00 97.81 93 MET A C 1
ATOM 654 O O . MET A 1 93 ? -0.198 9.588 8.529 1.00 97.81 93 MET A O 1
ATOM 658 N N . LYS A 1 94 ? -1.792 8.527 7.344 1.00 98.06 94 LYS A N 1
ATOM 659 C CA . LYS A 1 94 ? -2.883 9.433 7.686 1.00 98.06 94 LYS A CA 1
ATOM 660 C C . LYS A 1 94 ? -4.105 8.622 8.095 1.00 98.06 94 LYS A C 1
ATOM 662 O O . LYS A 1 94 ? -4.553 7.776 7.329 1.00 98.06 94 LYS A O 1
ATOM 667 N N . LEU A 1 95 ? -4.635 8.890 9.285 1.00 97.56 95 LEU A N 1
ATOM 668 C CA . LEU A 1 95 ? -5.834 8.250 9.823 1.00 97.56 95 LEU A CA 1
ATOM 669 C C . LEU A 1 95 ? -6.902 9.304 10.079 1.00 97.56 95 LEU A C 1
ATOM 671 O O . LEU A 1 95 ? -6.635 10.338 10.694 1.00 97.56 95 LEU A O 1
ATOM 675 N N . VAL A 1 96 ? -8.119 9.026 9.629 1.00 96.69 96 VAL A N 1
ATOM 676 C CA . VAL A 1 96 ? -9.301 9.867 9.841 1.00 96.69 96 VAL A CA 1
ATOM 677 C C . VAL A 1 96 ? -10.358 9.018 10.533 1.00 96.69 96 VAL A C 1
ATOM 679 O O . VAL A 1 96 ? -10.478 7.828 10.247 1.00 96.69 96 VAL A O 1
ATOM 682 N N . ARG A 1 97 ? -11.092 9.628 11.463 1.00 93.38 97 ARG A N 1
ATOM 683 C CA . ARG A 1 97 ? -12.205 8.994 12.174 1.00 93.38 97 ARG A CA 1
ATOM 684 C C . ARG A 1 97 ? -13.410 9.940 12.228 1.00 93.38 97 ARG A C 1
ATOM 686 O O . ARG A 1 97 ? -13.658 10.649 11.262 1.00 93.38 97 ARG A O 1
ATOM 693 N N . GLU A 1 98 ? -14.167 9.948 13.322 1.00 95.31 98 GLU A N 1
ATOM 694 C CA . GLU A 1 98 ? -15.451 10.648 13.444 1.00 95.31 98 GLU A CA 1
ATOM 695 C C . GLU A 1 98 ? -15.305 12.181 13.514 1.00 95.31 98 GLU A C 1
ATOM 697 O O . GLU A 1 98 ? -16.275 12.913 13.324 1.00 95.31 98 GLU A O 1
ATOM 702 N N . VAL A 1 99 ? -14.097 12.677 13.791 1.00 96.19 99 VAL A N 1
ATOM 703 C CA . VAL A 1 99 ? -13.785 14.111 13.856 1.00 96.19 99 VAL A CA 1
ATOM 704 C C . VAL A 1 99 ? -13.360 14.665 12.493 1.00 96.19 99 VAL A C 1
ATOM 706 O O . VAL A 1 99 ? -12.887 13.943 11.619 1.00 96.19 99 VAL A O 1
ATOM 709 N N . THR A 1 100 ? -13.496 15.980 12.307 1.00 95.56 100 THR A N 1
ATOM 710 C CA . THR A 1 100 ? -13.249 16.652 11.017 1.00 95.56 100 THR A CA 1
ATOM 711 C C . THR A 1 100 ? -11.769 16.807 10.653 1.00 95.56 100 THR A C 1
ATOM 713 O O . THR A 1 100 ? -11.453 17.274 9.558 1.00 95.56 100 THR A O 1
ATOM 716 N N . TRP A 1 101 ? -10.854 16.424 11.545 1.00 95.94 101 TRP A N 1
ATOM 717 C CA . TRP A 1 101 ? -9.409 16.450 11.327 1.00 95.94 101 TRP A CA 1
ATOM 718 C C . TRP A 1 101 ? -8.811 15.035 11.371 1.00 95.94 101 TRP A C 1
ATOM 720 O O . TRP A 1 101 ? -9.399 14.126 11.957 1.00 95.94 101 TRP A O 1
ATOM 730 N N . PRO A 1 102 ? -7.626 14.813 10.775 1.00 97.06 102 PRO A N 1
ATOM 731 C CA . PRO A 1 102 ? -6.936 13.535 10.901 1.00 97.06 102 PRO A CA 1
ATOM 732 C C . PRO A 1 102 ? -6.557 13.280 12.362 1.00 97.06 102 PRO A C 1
ATOM 734 O O . PRO A 1 102 ? -5.906 14.114 12.989 1.00 97.06 102 PRO A O 1
ATOM 737 N N . VAL A 1 103 ? -6.928 12.117 12.899 1.00 96.56 103 VAL A N 1
ATOM 738 C CA . VAL A 1 103 ? -6.504 11.682 14.243 1.00 96.56 103 VAL A CA 1
ATOM 739 C C . VAL A 1 103 ? -5.035 11.249 14.259 1.00 96.56 103 VAL A C 1
ATOM 741 O O . VAL A 1 103 ? -4.424 11.127 15.316 1.00 96.56 103 VAL A O 1
ATOM 744 N N . THR A 1 104 ? -4.446 11.023 13.084 1.00 96.31 104 THR A N 1
ATOM 745 C CA . THR A 1 104 ? -3.011 10.796 12.896 1.00 96.31 104 THR A CA 1
ATOM 746 C C . THR A 1 104 ? -2.595 11.334 11.530 1.00 96.31 104 THR A C 1
ATOM 748 O O . THR A 1 104 ? -3.264 11.062 10.535 1.00 96.31 104 THR A O 1
ATOM 751 N N . ASP A 1 105 ? -1.496 12.085 11.476 1.00 97.50 105 ASP A N 1
ATOM 752 C CA . ASP A 1 105 ? -0.843 12.544 10.243 1.00 97.50 105 ASP A CA 1
ATOM 753 C C . ASP A 1 105 ? 0.674 12.529 10.494 1.00 97.50 105 ASP A C 1
ATOM 755 O O . ASP A 1 105 ? 1.223 13.420 11.142 1.00 97.50 105 ASP A O 1
ATOM 759 N N . LEU A 1 106 ? 1.330 11.436 10.101 1.00 96.94 106 LEU A N 1
ATOM 760 C CA . LEU A 1 106 ? 2.751 11.183 10.343 1.00 96.94 106 LEU A CA 1
ATOM 761 C C . LEU A 1 106 ? 3.485 11.126 9.015 1.00 96.94 106 LEU A C 1
ATOM 763 O O . LEU A 1 106 ? 3.054 10.430 8.094 1.00 96.94 106 LEU A O 1
ATOM 767 N N . ARG A 1 107 ? 4.615 11.827 8.929 1.00 97.69 107 ARG A N 1
ATOM 768 C CA . ARG A 1 107 ? 5.444 11.878 7.727 1.00 97.69 107 ARG A CA 1
ATOM 769 C C . ARG A 1 107 ? 6.919 11.853 8.089 1.00 97.69 107 ARG A C 1
ATOM 771 O O . ARG A 1 107 ? 7.365 12.584 8.970 1.00 97.69 107 ARG A O 1
ATOM 778 N N . SER A 1 108 ? 7.666 11.035 7.364 1.00 96.81 108 SER A N 1
ATOM 779 C CA . SER A 1 108 ? 9.110 11.143 7.228 1.00 96.81 108 SER A CA 1
ATOM 780 C C . SER A 1 108 ? 9.380 11.388 5.752 1.00 96.81 108 SER A C 1
ATOM 782 O O . SER A 1 108 ? 9.199 10.494 4.930 1.00 96.81 108 SER A O 1
ATOM 784 N N . ASP A 1 109 ? 9.706 12.630 5.402 1.00 95.94 109 ASP A N 1
ATOM 785 C CA . ASP A 1 109 ? 9.798 13.037 3.997 1.00 95.94 109 ASP A CA 1
ATOM 786 C C . ASP A 1 109 ? 11.160 12.698 3.369 1.00 95.94 109 ASP A C 1
ATOM 788 O O . ASP A 1 109 ? 11.254 12.568 2.149 1.00 95.94 109 ASP A O 1
ATOM 792 N N . TRP A 1 110 ? 12.206 12.547 4.190 1.00 91.69 110 TRP A N 1
ATOM 793 C CA . TRP A 1 110 ? 13.542 12.157 3.747 1.00 91.69 110 TRP A CA 1
ATOM 794 C C . TRP A 1 110 ? 14.394 11.621 4.902 1.00 91.69 110 TRP A C 1
ATOM 796 O O . TRP A 1 110 ? 14.620 12.316 5.895 1.00 91.69 110 TRP A O 1
ATOM 806 N N . THR A 1 111 ? 14.934 10.422 4.716 1.00 76.06 111 THR A N 1
ATOM 807 C CA . THR A 1 111 ? 16.035 9.827 5.496 1.00 76.06 111 THR A CA 1
ATOM 808 C C . THR A 1 111 ? 17.092 9.332 4.534 1.00 76.06 111 THR A C 1
ATOM 810 O O . THR A 1 111 ? 16.685 8.718 3.528 1.00 76.06 111 THR A O 1
#

pLDDT: mean 96.17, std 4.89, range [58.84, 98.81]

Sequence (111 aa):
RTAAFSEYRQVLAVDAAGGSAIHSGPKALGIWAEARGEDVACGGNLLASDRVPQAMVDTFLASEGDLGDRLIATMRAALKAGGEAGPVRSAGMKLVREVTWPVTDLRSDWT

Foldseek 3Di:
DDDPPLLADKDWDADPQQDIDIRHRVNAEADWEWDGDRNDIFIDGQAPDNCLRVQLRVQLVVDDDDPVVSNVSSVVSSVVVPHGNDDDFKDWDFADDPDPGTPDTDIDPGD

Radius of gyration: 14.55 Å; chains: 1; bounding box: 35×28×38 Å

Secondary structure (DSSP, 8-state):
---TTGGG-EEEEE-TTS-EEEEE-TT-SSS-EEEEETTEEEEESSBS-TTHHHHHHHHHHH--S-HHHHHHHHHHHHHHTT-BSS----EEEEEE-SSSSEEEEEEE---